Protein AF-A0A2S6GDJ3-F1 (afdb_monomer_lite)

Secondary structure (DSSP, 8-state):
---------------------------------------TT-S--EEEEEE-TTT--EEEEEES---HHHHHHHHHHHHHHHHTTT---------S-TTTS-S--

Structure (mmCIF, N/CA/C/O backbone):
data_AF-A0A2S6GDJ3-F1
#
_entry.id   AF-A0A2S6GDJ3-F1
#
loop_
_atom_site.group_PDB
_atom_site.id
_atom_site.type_symbol
_atom_site.label_atom_id
_atom_site.label_alt_id
_atom_site.label_comp_id
_atom_site.label_asym_id
_atom_site.label_entity_id
_atom_site.label_seq_id
_atom_site.pdbx_PDB_ins_code
_atom_site.Cartn_x
_atom_site.Cartn_y
_atom_site.Cartn_z
_atom_site.occupancy
_atom_site.B_iso_or_equiv
_atom_site.auth_seq_id
_atom_site.auth_comp_id
_atom_site.auth_asym_id
_atom_site.auth_atom_id
_atom_site.pdbx_PDB_model_num
ATOM 1 N N . MET A 1 1 ? 76.653 -33.945 -3.345 1.00 36.53 1 MET A N 1
ATOM 2 C CA . MET A 1 1 ? 78.045 -33.939 -3.847 1.00 36.53 1 MET A CA 1
ATOM 3 C C . MET A 1 1 ? 77.982 -34.284 -5.333 1.00 36.53 1 MET A C 1
ATOM 5 O O . MET A 1 1 ? 77.282 -35.227 -5.671 1.00 36.53 1 MET A O 1
ATOM 9 N N . SER A 1 2 ? 78.555 -33.410 -6.168 1.00 50.06 2 SER A N 1
ATOM 10 C CA . SER A 1 2 ? 78.386 -33.221 -7.632 1.00 50.06 2 SER A CA 1
ATOM 11 C C . SER A 1 2 ? 78.905 -34.386 -8.510 1.00 50.06 2 SER A C 1
ATOM 13 O O . SER A 1 2 ? 79.488 -35.303 -7.931 1.00 50.06 2 SER A O 1
ATOM 15 N N . PRO A 1 3 ? 78.731 -34.397 -9.864 1.00 43.31 3 PRO A N 1
ATOM 16 C CA . PRO A 1 3 ? 79.495 -33.538 -10.815 1.00 43.31 3 PRO A CA 1
ATOM 17 C C . PRO A 1 3 ? 78.699 -33.034 -12.064 1.00 43.31 3 PRO A C 1
ATOM 19 O O . PRO A 1 3 ? 77.663 -33.589 -12.400 1.00 43.31 3 PRO A O 1
ATOM 22 N N . SER A 1 4 ? 78.990 -31.828 -12.596 1.00 35.81 4 SER A N 1
ATOM 23 C CA . SER A 1 4 ? 79.795 -31.495 -13.821 1.00 35.81 4 SER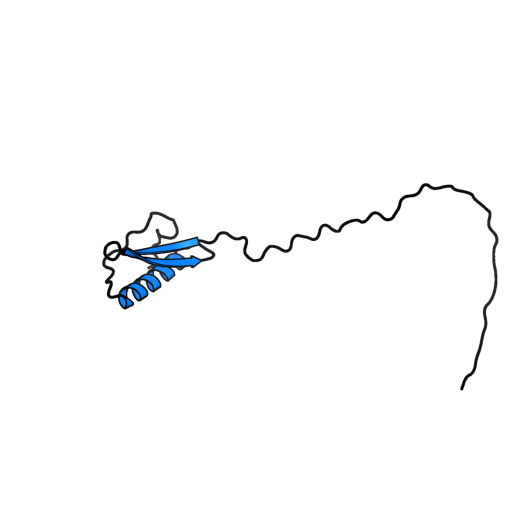 A CA 1
ATOM 24 C C . SER A 1 4 ? 79.195 -32.045 -15.138 1.00 35.81 4 SER A C 1
ATOM 26 O O . SER A 1 4 ? 78.787 -33.194 -15.172 1.00 35.81 4 SER A O 1
ATOM 28 N N . SER A 1 5 ? 79.041 -31.321 -16.257 1.00 38.06 5 SER A N 1
ATOM 29 C CA . SER A 1 5 ? 80.030 -30.554 -17.044 1.00 38.06 5 SER A CA 1
ATOM 30 C C . SER A 1 5 ? 79.281 -29.823 -18.190 1.00 38.06 5 SER A C 1
ATOM 32 O O . SER A 1 5 ? 78.338 -30.379 -18.739 1.00 38.06 5 SER A O 1
ATOM 34 N N . SER A 1 6 ? 79.541 -28.538 -18.469 1.00 34.53 6 SER A N 1
ATOM 35 C CA . SER A 1 6 ? 80.321 -28.036 -19.627 1.00 34.53 6 SER A CA 1
ATOM 36 C C . SER A 1 6 ? 79.892 -28.559 -21.007 1.00 34.53 6 SER A C 1
ATOM 38 O O . SER A 1 6 ? 80.016 -29.754 -21.257 1.00 34.53 6 SER A O 1
ATOM 40 N N . THR A 1 7 ? 79.542 -27.655 -21.939 1.00 35.34 7 THR A N 1
ATOM 41 C CA . THR A 1 7 ? 80.312 -27.355 -23.179 1.00 35.34 7 THR A CA 1
ATOM 42 C C . THR A 1 7 ? 79.488 -26.459 -24.122 1.00 35.34 7 THR A C 1
ATOM 44 O O . THR A 1 7 ? 78.389 -26.822 -24.529 1.00 35.34 7 THR A O 1
ATOM 47 N N . SER A 1 8 ? 80.043 -25.300 -24.487 1.00 40.28 8 SER A N 1
ATOM 48 C CA . SER A 1 8 ? 79.614 -24.472 -2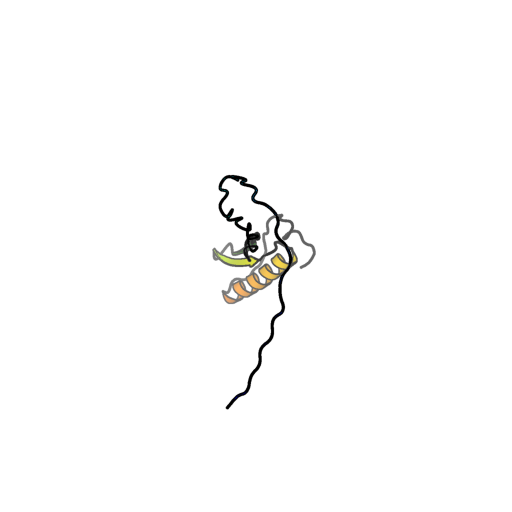5.629 1.00 40.28 8 SER A CA 1
ATOM 49 C C . SER A 1 8 ? 80.291 -24.945 -26.924 1.00 40.28 8 SER A C 1
ATOM 51 O O . SER A 1 8 ? 81.394 -25.486 -26.864 1.00 40.28 8 SER A O 1
ATOM 53 N N . PRO A 1 9 ? 79.710 -24.649 -28.097 1.00 40.91 9 PRO A N 1
ATOM 54 C CA . PRO A 1 9 ? 80.491 -24.041 -29.187 1.00 40.91 9 PRO A CA 1
ATOM 55 C C . PRO A 1 9 ? 79.721 -22.859 -29.822 1.00 40.91 9 PRO A C 1
ATOM 57 O O . PRO A 1 9 ? 78.508 -22.920 -29.975 1.00 40.91 9 PRO A O 1
ATOM 60 N N . THR A 1 10 ? 80.298 -21.665 -29.990 1.00 30.62 10 THR A N 1
ATOM 61 C CA . THR A 1 10 ? 81.347 -21.214 -30.939 1.00 30.62 10 THR A CA 1
ATOM 62 C C . THR A 1 10 ? 80.770 -20.666 -32.256 1.00 30.62 10 THR A C 1
ATOM 64 O O . THR A 1 10 ? 80.412 -21.417 -33.150 1.00 30.62 10 THR A O 1
ATOM 67 N N . ALA A 1 11 ? 80.740 -19.326 -32.300 1.00 32.03 11 ALA A N 1
ATOM 68 C CA . ALA A 1 11 ? 81.069 -18.376 -33.376 1.00 32.03 11 ALA A CA 1
ATOM 69 C C . ALA A 1 11 ? 80.555 -18.549 -34.821 1.00 32.03 11 ALA A C 1
ATOM 71 O O . ALA A 1 11 ? 80.941 -19.475 -35.522 1.00 32.03 11 ALA A O 1
ATOM 72 N N . ALA A 1 12 ? 79.844 -17.514 -35.286 1.00 33.81 12 ALA A N 1
ATOM 73 C CA . ALA A 1 12 ? 79.955 -16.799 -36.575 1.00 33.81 12 ALA A CA 1
ATOM 74 C C . ALA A 1 12 ? 78.818 -15.743 -36.565 1.00 33.81 12 ALA A C 1
ATOM 76 O O . ALA A 1 12 ? 77.750 -16.034 -36.044 1.00 33.81 12 ALA A O 1
ATOM 77 N N . ASP A 1 13 ? 78.893 -14.499 -37.025 1.00 29.56 13 ASP A N 1
ATOM 78 C CA . ASP A 1 13 ? 79.804 -13.786 -37.910 1.00 29.56 13 ASP A CA 1
ATOM 79 C C . ASP A 1 13 ? 79.552 -12.270 -37.711 1.00 29.56 13 ASP A C 1
ATOM 81 O O . ASP A 1 13 ? 78.501 -11.840 -37.231 1.00 29.56 13 ASP A O 1
ATOM 85 N N . THR A 1 14 ? 80.546 -11.477 -38.075 1.00 35.25 14 THR A N 1
ATOM 86 C CA . THR A 1 14 ? 80.622 -10.019 -38.042 1.00 35.25 14 THR A CA 1
ATOM 87 C C . THR A 1 14 ? 79.635 -9.374 -39.018 1.00 35.25 14 THR A C 1
ATOM 89 O O . THR A 1 14 ? 79.643 -9.695 -40.201 1.00 35.25 14 THR A O 1
ATOM 92 N N . ALA A 1 15 ? 78.881 -8.362 -38.577 1.00 35.97 15 ALA A N 1
ATOM 93 C CA . ALA A 1 15 ? 78.340 -7.350 -39.486 1.00 35.97 15 ALA A CA 1
ATOM 94 C C . ALA A 1 15 ? 78.132 -6.000 -38.777 1.00 35.97 15 ALA A C 1
ATOM 96 O O . ALA A 1 15 ? 77.188 -5.806 -38.021 1.00 35.97 15 ALA A O 1
ATOM 97 N N . THR A 1 16 ? 79.055 -5.085 -39.074 1.00 30.81 16 THR A N 1
ATOM 98 C CA . THR A 1 16 ? 78.800 -3.691 -39.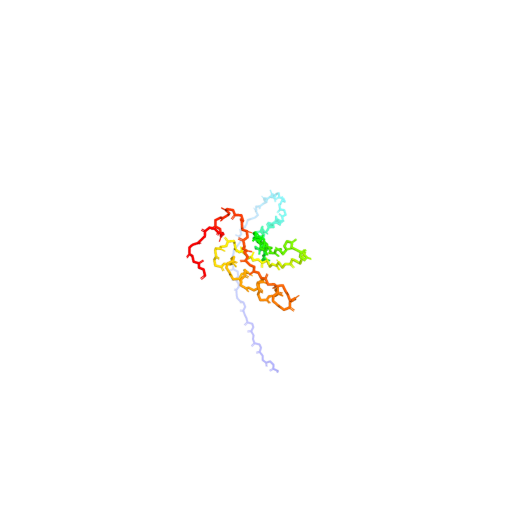469 1.00 30.81 16 THR A CA 1
ATOM 99 C C . THR A 1 16 ? 77.990 -2.783 -38.537 1.00 30.81 16 THR A C 1
ATOM 101 O O . THR A 1 16 ? 76.772 -2.855 -38.421 1.00 30.81 16 THR A O 1
ATOM 104 N N . SER A 1 17 ? 78.721 -1.806 -37.993 1.00 35.03 17 SER A N 1
ATOM 105 C CA . SER A 1 17 ? 78.226 -0.544 -37.443 1.00 35.03 17 SER A CA 1
ATOM 106 C C . SER A 1 17 ? 77.231 0.149 -38.383 1.00 35.03 17 SER A C 1
ATOM 108 O O . SER A 1 17 ? 77.561 0.449 -39.532 1.00 35.03 17 SER A O 1
ATOM 110 N N . ALA A 1 18 ? 76.047 0.463 -37.862 1.00 41.72 18 ALA A N 1
ATOM 111 C CA . ALA A 1 18 ? 75.192 1.517 -38.383 1.00 41.72 18 ALA A CA 1
ATOM 112 C C . ALA A 1 18 ? 74.618 2.305 -37.200 1.00 41.72 18 ALA A C 1
ATOM 114 O O . ALA A 1 18 ? 73.737 1.842 -36.478 1.00 41.72 18 ALA A O 1
ATOM 115 N N . ASP A 1 19 ? 75.159 3.504 -37.013 1.00 45.00 19 ASP A N 1
ATOM 116 C CA . ASP A 1 19 ? 74.580 4.575 -36.213 1.00 45.00 19 ASP A CA 1
ATOM 117 C C . ASP A 1 19 ? 73.169 4.893 -36.743 1.00 45.00 19 ASP A C 1
ATOM 119 O O . ASP A 1 19 ? 73.012 5.276 -37.904 1.00 45.00 19 ASP A O 1
ATOM 123 N N . ASN A 1 20 ? 72.125 4.772 -35.917 1.00 43.69 20 ASN A N 1
ATOM 124 C CA . ASN A 1 20 ? 70.832 5.396 -36.210 1.00 43.69 20 ASN A CA 1
ATOM 125 C C . ASN A 1 20 ? 70.157 5.943 -34.946 1.00 43.69 20 ASN A C 1
ATOM 127 O O . ASN A 1 20 ? 69.259 5.367 -34.341 1.00 43.69 20 ASN A O 1
ATOM 131 N N . ARG A 1 21 ? 70.583 7.152 -34.580 1.00 42.22 21 ARG A N 1
ATOM 132 C CA . ARG A 1 21 ? 69.875 8.084 -33.697 1.00 42.22 21 ARG A CA 1
ATOM 133 C C . ARG A 1 21 ? 68.356 8.053 -33.950 1.00 42.22 21 ARG A C 1
ATOM 135 O O . ARG A 1 21 ? 67.866 8.712 -34.863 1.00 42.22 21 ARG A O 1
ATOM 142 N N . ALA A 1 22 ? 67.616 7.348 -33.096 1.00 42.91 22 ALA A N 1
ATOM 143 C CA . ALA A 1 22 ? 66.159 7.362 -33.058 1.00 42.91 22 ALA A CA 1
ATOM 144 C C . ALA A 1 22 ? 65.690 7.853 -31.681 1.00 42.91 22 ALA A C 1
ATOM 146 O O . ALA A 1 22 ? 65.730 7.156 -30.672 1.00 42.91 22 ALA A O 1
ATOM 147 N N . THR A 1 23 ? 65.318 9.129 -31.688 1.00 43.22 23 THR A N 1
ATOM 148 C CA . THR A 1 23 ? 64.369 9.831 -30.817 1.00 43.22 23 THR A CA 1
ATOM 149 C C . THR A 1 23 ? 63.655 9.004 -29.744 1.00 43.22 23 THR A C 1
ATOM 151 O O . THR A 1 23 ? 62.894 8.084 -30.037 1.00 43.22 23 THR A O 1
ATOM 154 N N . ALA A 1 24 ? 63.820 9.454 -28.499 1.00 49.34 24 ALA A N 1
ATOM 155 C CA . ALA A 1 24 ? 63.044 9.052 -27.338 1.00 49.34 24 ALA A CA 1
ATOM 156 C C . ALA A 1 24 ? 61.533 8.969 -27.627 1.00 49.34 24 ALA A C 1
ATOM 158 O O . ALA A 1 24 ? 60.914 9.911 -28.119 1.00 49.34 24 ALA A O 1
ATOM 159 N N . THR A 1 25 ? 60.914 7.858 -27.238 1.00 45.31 25 THR A N 1
ATOM 160 C CA . THR A 1 25 ? 59.485 7.794 -26.922 1.00 45.31 25 THR A CA 1
ATOM 161 C C . THR A 1 25 ? 59.343 6.817 -25.765 1.00 45.31 25 THR A C 1
ATOM 163 O O . THR A 1 25 ? 59.469 5.609 -25.942 1.00 45.31 25 THR A O 1
ATOM 166 N N . GLY A 1 26 ? 59.164 7.363 -24.561 1.00 42.84 26 GLY A N 1
ATOM 167 C CA . GLY A 1 26 ? 58.979 6.581 -23.342 1.00 42.84 26 GLY A CA 1
ATOM 168 C C . GLY A 1 26 ? 57.722 5.698 -23.381 1.00 42.84 26 GLY A C 1
ATOM 169 O O . GLY A 1 26 ? 56.881 5.840 -24.278 1.00 42.84 26 GLY A O 1
ATOM 170 N N . PRO A 1 27 ? 57.564 4.784 -22.407 1.00 46.72 27 PRO A N 1
ATOM 171 C CA . PRO A 1 27 ? 56.436 3.865 -22.361 1.00 46.72 27 PRO A CA 1
ATOM 172 C C . PRO A 1 27 ? 55.128 4.651 -22.244 1.00 46.72 27 PRO A C 1
ATOM 174 O O . PRO A 1 27 ? 54.885 5.347 -21.258 1.00 46.72 27 PRO A O 1
ATOM 177 N N . ARG A 1 28 ? 54.262 4.552 -23.256 1.00 52.69 28 ARG A N 1
ATOM 178 C CA . ARG A 1 28 ? 52.909 5.102 -23.167 1.00 52.69 28 ARG A CA 1
ATOM 179 C C . ARG A 1 28 ? 52.129 4.231 -22.187 1.00 52.69 28 ARG A C 1
ATOM 181 O O . ARG A 1 28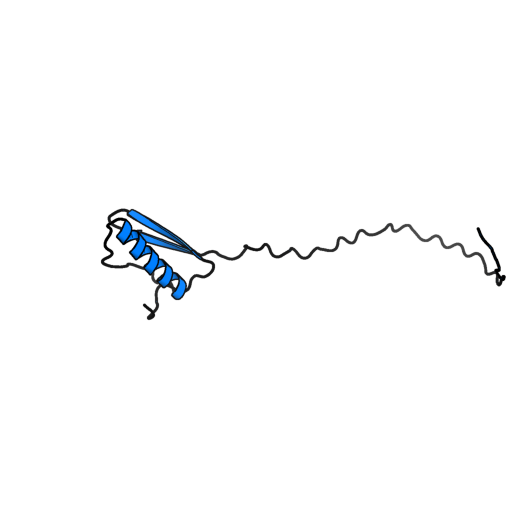 ? 51.774 3.104 -22.527 1.00 52.69 28 ARG A O 1
ATOM 188 N N . HIS A 1 29 ? 51.849 4.758 -20.997 1.00 49.62 29 HIS A N 1
ATOM 189 C CA . HIS A 1 29 ? 50.833 4.218 -20.096 1.00 49.62 29 HIS A CA 1
ATOM 190 C C . HIS A 1 29 ? 49.481 4.264 -20.816 1.00 49.62 29 HIS A C 1
ATOM 192 O O . HIS A 1 29 ? 48.744 5.247 -20.753 1.00 49.62 29 HIS A O 1
ATOM 198 N N . ARG A 1 30 ? 49.158 3.203 -21.557 1.00 53.78 30 ARG A N 1
ATOM 199 C CA . ARG A 1 30 ? 47.821 3.003 -22.101 1.00 53.78 30 ARG A CA 1
ATOM 200 C C . ARG A 1 30 ? 46.968 2.554 -20.921 1.00 53.78 30 ARG A C 1
ATOM 202 O O . ARG A 1 30 ? 46.914 1.369 -20.615 1.00 53.78 30 ARG A O 1
ATOM 209 N N . ALA A 1 31 ? 46.378 3.517 -20.212 1.00 56.09 31 ALA A N 1
ATOM 210 C CA . ALA A 1 31 ? 45.347 3.232 -19.231 1.00 56.09 31 ALA A CA 1
ATOM 211 C C . ALA A 1 31 ? 44.235 2.479 -19.967 1.00 56.09 31 ALA A C 1
ATOM 213 O O . ALA A 1 31 ? 43.500 3.052 -20.771 1.00 56.09 31 ALA A O 1
ATOM 214 N N . SER A 1 32 ? 44.178 1.168 -19.756 1.00 55.62 32 SER A N 1
ATOM 215 C CA . SER A 1 32 ? 43.024 0.355 -20.089 1.00 55.62 32 SER A CA 1
ATOM 216 C C . SER A 1 32 ? 41.825 1.040 -19.454 1.00 55.62 32 SER A C 1
ATOM 218 O O . SER A 1 32 ? 41.761 1.160 -18.230 1.00 55.62 32 SER A O 1
ATOM 220 N N . HIS A 1 33 ? 40.925 1.554 -20.290 1.00 52.72 33 HIS A N 1
ATOM 221 C CA . HIS A 1 33 ? 39.629 2.046 -19.859 1.00 52.72 33 HIS A CA 1
ATOM 222 C C . HIS A 1 33 ? 38.920 0.833 -19.258 1.00 52.72 33 HIS A C 1
ATOM 224 O O . HIS A 1 33 ? 38.377 0.000 -19.981 1.00 52.72 33 HIS A O 1
ATOM 230 N N . ALA A 1 34 ? 39.060 0.652 -17.944 1.00 61.41 34 ALA A N 1
ATOM 231 C CA . ALA A 1 34 ? 38.344 -0.376 -17.225 1.00 61.41 34 ALA A CA 1
ATOM 232 C C . ALA A 1 34 ? 36.868 -0.131 -17.522 1.00 61.41 34 ALA A C 1
ATOM 234 O O . ALA A 1 34 ? 36.354 0.956 -17.245 1.00 61.41 34 ALA A O 1
ATOM 235 N N . THR A 1 35 ? 36.216 -1.104 -18.159 1.00 60.56 35 THR A N 1
ATOM 236 C CA . THR A 1 35 ? 34.769 -1.102 -18.331 1.00 60.56 35 THR A CA 1
ATOM 237 C C . THR A 1 35 ? 34.176 -0.794 -16.961 1.00 60.56 35 THR A C 1
ATOM 239 O O . THR A 1 35 ? 34.489 -1.531 -16.020 1.00 60.56 35 THR A O 1
ATOM 242 N N . PRO A 1 36 ? 33.407 0.298 -16.793 1.00 57.56 36 PRO A N 1
ATOM 243 C CA . PRO A 1 36 ? 32.807 0.581 -15.507 1.00 57.56 36 PRO A CA 1
ATOM 244 C C . PRO A 1 36 ? 31.977 -0.643 -15.150 1.00 57.56 36 PRO A C 1
ATOM 246 O O . PRO A 1 36 ? 31.057 -1.014 -15.882 1.00 57.56 36 PRO A O 1
ATOM 249 N N . THR A 1 37 ? 32.363 -1.322 -14.072 1.00 59.81 37 THR A N 1
ATOM 250 C CA . THR A 1 37 ? 31.564 -2.393 -13.498 1.00 59.81 37 THR A CA 1
ATOM 251 C C . THR A 1 37 ? 30.180 -1.799 -13.299 1.00 59.81 37 THR A C 1
ATOM 253 O O . THR A 1 37 ? 30.034 -0.764 -12.643 1.00 59.81 37 THR A O 1
ATOM 256 N N . ALA A 1 38 ? 29.178 -2.365 -13.977 1.00 59.09 38 ALA A N 1
ATOM 257 C CA . ALA A 1 38 ? 27.808 -1.896 -13.870 1.00 59.09 38 ALA A CA 1
ATOM 258 C C . ALA A 1 38 ? 27.490 -1.787 -12.377 1.00 59.09 38 ALA A C 1
ATOM 260 O O . ALA A 1 38 ? 27.546 -2.793 -11.667 1.00 59.09 38 ALA A O 1
ATOM 261 N N . LYS A 1 39 ? 27.259 -0.564 -11.879 1.00 60.78 39 LYS A N 1
ATOM 262 C CA . LYS A 1 39 ? 26.915 -0.353 -10.474 1.00 60.78 39 LYS A CA 1
ATOM 263 C C . LYS A 1 39 ? 25.664 -1.183 -10.212 1.00 60.78 39 LYS A C 1
ATOM 265 O O . LYS A 1 39 ? 24.587 -0.834 -10.692 1.00 60.78 39 LYS A O 1
ATOM 270 N N . GLN A 1 40 ? 25.818 -2.296 -9.498 1.00 59.88 40 GLN A N 1
ATOM 271 C CA . GLN A 1 40 ? 24.713 -3.146 -9.073 1.00 59.88 40 GLN A CA 1
ATOM 272 C C . GLN A 1 40 ? 23.768 -2.266 -8.244 1.00 59.88 40 GLN A C 1
ATOM 274 O O . GLN A 1 40 ? 24.067 -1.929 -7.103 1.00 59.88 40 GLN A O 1
ATOM 279 N N . GLY A 1 41 ? 22.679 -1.796 -8.862 1.00 62.09 41 GLY A N 1
ATOM 280 C CA . GLY A 1 41 ? 21.682 -0.944 -8.208 1.00 62.09 41 GLY A CA 1
ATOM 281 C C . GLY A 1 41 ? 21.317 0.386 -8.879 1.00 62.09 41 GLY A C 1
ATOM 282 O O . GLY A 1 41 ? 20.575 1.139 -8.254 1.00 62.09 41 GLY A O 1
ATOM 283 N N . SER A 1 42 ? 21.766 0.700 -10.104 1.00 70.00 42 SER A N 1
ATOM 284 C CA . SER A 1 42 ? 21.341 1.926 -10.822 1.00 70.00 42 SER A CA 1
ATOM 285 C C . SER A 1 42 ? 20.112 1.731 -11.732 1.00 70.00 42 SER A C 1
ATOM 287 O O . SER A 1 42 ? 20.076 2.231 -12.856 1.00 70.00 42 SER A O 1
ATOM 289 N N . GLY A 1 43 ? 19.120 0.966 -11.279 1.00 80.06 43 GLY A N 1
ATOM 290 C CA . GLY A 1 43 ? 17.816 0.866 -11.944 1.00 80.06 43 GLY A CA 1
ATOM 291 C C . GLY A 1 43 ? 16.779 1.768 -11.267 1.00 80.06 43 GLY A C 1
ATOM 292 O O . GLY A 1 43 ? 16.946 2.075 -10.080 1.00 80.06 43 GLY A O 1
ATOM 293 N N . PRO A 1 44 ? 15.713 2.190 -11.974 1.00 85.81 44 PRO A N 1
ATOM 294 C CA . PRO A 1 44 ? 14.584 2.851 -11.329 1.00 85.81 44 PRO A CA 1
ATOM 295 C C . PRO A 1 44 ? 14.012 1.952 -10.225 1.00 85.81 44 PRO A C 1
ATOM 297 O O . PRO A 1 44 ? 13.989 0.725 -10.344 1.00 85.81 44 PRO A O 1
ATOM 300 N N . ARG A 1 45 ? 13.584 2.575 -9.128 1.00 91.75 45 ARG A N 1
ATOM 301 C CA . ARG A 1 45 ? 12.858 1.919 -8.040 1.00 91.75 45 ARG A CA 1
ATOM 302 C C . ARG A 1 45 ? 11.496 2.573 -7.925 1.00 91.75 45 ARG A C 1
ATOM 304 O O . ARG A 1 45 ? 11.395 3.795 -7.983 1.00 91.75 45 ARG A O 1
ATOM 311 N N . PHE A 1 46 ? 10.482 1.752 -7.731 1.00 92.44 46 PHE A N 1
ATOM 312 C CA . PHE A 1 46 ? 9.100 2.175 -7.631 1.00 92.44 46 PHE A CA 1
ATOM 313 C C . PHE A 1 46 ? 8.651 2.020 -6.189 1.00 92.44 46 PHE A C 1
ATOM 315 O O . PHE A 1 46 ? 8.856 0.968 -5.582 1.00 92.44 46 PHE A O 1
ATOM 322 N N . VAL A 1 47 ? 8.087 3.087 -5.633 1.00 95.44 47 VAL A N 1
ATOM 323 C CA . VAL A 1 47 ? 7.525 3.076 -4.284 1.00 95.44 47 VAL A CA 1
ATOM 324 C C . VAL A 1 47 ? 6.018 2.958 -4.422 1.00 95.44 47 VAL A C 1
ATOM 326 O O . VAL A 1 47 ? 5.378 3.845 -4.981 1.00 95.44 47 VAL A O 1
ATOM 329 N N . HIS A 1 48 ? 5.461 1.866 -3.918 1.00 94.94 48 HIS A N 1
ATOM 330 C CA . HIS A 1 48 ? 4.021 1.709 -3.788 1.00 94.94 48 HIS A CA 1
ATOM 331 C C . HIS A 1 48 ? 3.624 2.148 -2.385 1.00 94.94 48 HIS A C 1
ATOM 333 O O . HIS A 1 48 ? 4.060 1.538 -1.409 1.00 94.94 48 HIS A O 1
ATOM 339 N N . THR A 1 49 ? 2.803 3.192 -2.294 1.00 96.00 49 THR A N 1
ATOM 340 C CA . THR A 1 49 ? 2.316 3.738 -1.024 1.00 96.00 49 THR A CA 1
ATOM 341 C C . THR A 1 49 ? 0.804 3.573 -0.946 1.00 96.00 49 THR A C 1
ATOM 343 O O . THR A 1 49 ? 0.091 3.926 -1.881 1.00 96.00 49 THR A O 1
ATOM 346 N N . VAL A 1 50 ? 0.317 3.068 0.183 1.00 97.25 50 VAL A N 1
ATOM 347 C CA . VAL A 1 50 ? -1.105 2.934 0.511 1.00 97.25 50 VAL A CA 1
ATOM 348 C C . VAL A 1 50 ? -1.359 3.726 1.785 1.00 97.25 50 VAL A C 1
ATOM 350 O O . VAL A 1 50 ? -0.624 3.575 2.760 1.00 97.25 50 VAL A O 1
ATOM 353 N N . ILE A 1 51 ? -2.369 4.590 1.775 1.00 96.69 51 ILE A N 1
ATOM 354 C CA . ILE A 1 51 ? -2.668 5.501 2.882 1.00 96.69 51 ILE A CA 1
ATOM 355 C C . ILE A 1 51 ? -4.133 5.334 3.258 1.00 96.69 51 ILE A C 1
ATOM 357 O O . ILE A 1 51 ? -4.995 5.385 2.383 1.00 96.69 51 ILE A O 1
ATOM 361 N N . ASP A 1 52 ? -4.398 5.167 4.548 1.00 96.25 52 ASP A N 1
ATOM 362 C CA . ASP A 1 52 ? -5.746 5.262 5.097 1.00 96.25 52 ASP A CA 1
ATOM 363 C C . ASP A 1 52 ? -6.129 6.739 5.289 1.00 96.25 52 ASP A C 1
ATOM 365 O O . ASP A 1 52 ? -5.383 7.523 5.885 1.00 96.25 52 ASP A O 1
ATOM 369 N N . ASP A 1 53 ? -7.278 7.151 4.761 1.00 94.44 53 ASP A N 1
ATOM 370 C CA . ASP A 1 53 ? -7.695 8.554 4.749 1.00 94.44 53 ASP A CA 1
ATOM 371 C C . ASP A 1 53 ? -8.201 9.037 6.115 1.00 94.44 53 ASP A C 1
ATOM 373 O O . ASP A 1 53 ? -8.037 10.218 6.439 1.00 94.44 53 ASP A O 1
ATOM 377 N N . HIS A 1 54 ? -8.744 8.130 6.929 1.00 93.50 54 HIS A N 1
ATOM 378 C CA . HIS A 1 54 ? -9.239 8.423 8.269 1.00 93.50 54 HIS A CA 1
ATOM 379 C C . HIS A 1 54 ? -8.104 8.526 9.301 1.00 93.50 54 HIS A C 1
ATOM 381 O O . HIS A 1 54 ? -7.887 9.583 9.894 1.00 93.50 54 HIS A O 1
ATOM 387 N N . SER A 1 55 ? -7.348 7.445 9.501 1.00 93.12 55 SER A N 1
ATOM 388 C CA . SER A 1 55 ? -6.287 7.355 10.515 1.00 93.12 55 SER A CA 1
ATOM 389 C C . SER A 1 55 ? -4.969 8.002 10.088 1.00 93.12 55 SER A C 1
ATOM 391 O O . SER A 1 55 ? -4.103 8.234 10.931 1.00 93.12 55 SER A O 1
ATOM 393 N N . ARG A 1 56 ? -4.799 8.290 8.789 1.00 94.62 56 ARG A N 1
ATOM 394 C CA . ARG A 1 56 ? -3.548 8.780 8.178 1.00 94.62 56 ARG A CA 1
ATOM 395 C C . ARG A 1 56 ? -2.362 7.823 8.312 1.00 94.62 56 ARG A C 1
ATOM 397 O O . ARG A 1 56 ? -1.222 8.227 8.080 1.00 94.62 56 ARG A O 1
ATOM 404 N N . VAL A 1 57 ? -2.607 6.554 8.634 1.00 96.00 57 VAL A N 1
ATOM 405 C CA . VAL A 1 57 ? -1.577 5.513 8.595 1.00 96.00 57 VAL A CA 1
ATOM 406 C C . VAL A 1 57 ? -1.164 5.260 7.145 1.00 96.00 57 VAL A C 1
ATOM 408 O O . VAL A 1 57 ? -2.008 5.119 6.261 1.00 96.00 57 VAL A O 1
ATOM 411 N N . ALA A 1 58 ? 0.145 5.173 6.907 1.00 96.94 58 ALA A N 1
ATOM 412 C CA . ALA A 1 58 ? 0.717 4.867 5.602 1.00 96.94 58 ALA A CA 1
ATOM 413 C C . ALA A 1 58 ? 1.513 3.556 5.638 1.00 96.94 58 ALA A C 1
ATOM 415 O O . ALA A 1 58 ? 2.275 3.290 6.570 1.00 96.94 58 ALA A O 1
ATOM 416 N N . TYR A 1 59 ? 1.364 2.761 4.584 1.00 97.62 59 TYR A N 1
ATOM 417 C CA . TYR A 1 59 ? 2.155 1.575 4.290 1.00 97.62 59 TYR A CA 1
ATOM 418 C C . TYR A 1 59 ? 2.895 1.790 2.972 1.00 97.62 59 TYR A C 1
ATOM 420 O O . TYR A 1 59 ? 2.284 2.220 1.995 1.00 97.62 59 TYR A O 1
ATOM 428 N N . ALA A 1 60 ? 4.197 1.512 2.932 1.00 97.38 60 ALA A N 1
ATOM 429 C CA . ALA A 1 60 ? 5.000 1.717 1.733 1.00 97.38 60 ALA A CA 1
ATOM 430 C C . ALA A 1 60 ? 5.973 0.563 1.494 1.00 97.38 60 ALA A C 1
ATOM 432 O O . ALA A 1 60 ? 6.614 0.068 2.422 1.00 97.38 60 ALA A O 1
ATOM 433 N N . GLU A 1 61 ? 6.124 0.185 0.229 1.00 97.38 61 GLU A N 1
ATOM 434 C CA . GLU A 1 61 ? 7.093 -0.811 -0.216 1.00 97.38 61 GLU A CA 1
ATOM 435 C C . GLU A 1 61 ? 7.853 -0.342 -1.454 1.00 97.38 61 GLU A C 1
ATOM 437 O O . GLU A 1 61 ? 7.303 0.343 -2.316 1.00 97.38 61 GLU A O 1
ATOM 442 N N . ILE A 1 62 ? 9.114 -0.764 -1.564 1.00 96.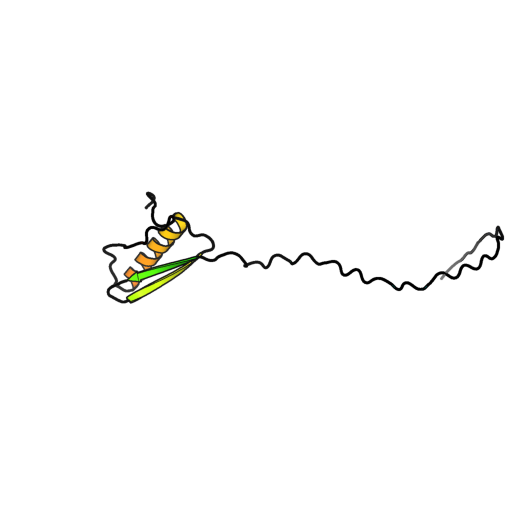00 62 ILE A N 1
ATOM 443 C CA . ILE A 1 62 ? 9.992 -0.431 -2.687 1.00 96.00 62 ILE A CA 1
ATOM 444 C C . ILE A 1 62 ? 10.200 -1.672 -3.551 1.00 96.00 62 ILE A C 1
ATOM 446 O O . ILE A 1 62 ? 10.651 -2.706 -3.060 1.00 96.00 62 ILE A O 1
ATOM 450 N N . HIS A 1 63 ? 9.938 -1.543 -4.849 1.00 93.56 63 HIS A N 1
ATOM 451 C CA . HIS A 1 63 ? 10.057 -2.613 -5.838 1.00 93.56 63 HIS A CA 1
ATOM 452 C C . HIS A 1 63 ? 10.898 -2.176 -7.039 1.00 93.56 63 HIS A C 1
ATOM 454 O O . HIS A 1 63 ? 11.046 -0.991 -7.332 1.00 93.56 63 HIS A O 1
ATOM 460 N N . THR A 1 64 ? 11.469 -3.144 -7.754 1.00 92.62 64 THR A N 1
ATOM 461 C CA . THR A 1 64 ? 12.247 -2.887 -8.981 1.00 92.62 64 THR A CA 1
ATOM 462 C C . THR A 1 64 ? 11.354 -2.648 -10.200 1.00 92.62 64 THR A C 1
ATOM 464 O O . THR A 1 64 ? 11.795 -2.034 -11.167 1.00 92.62 64 THR A O 1
ATOM 467 N N . TYR A 1 65 ? 10.096 -3.094 -10.152 1.00 87.31 65 TYR A N 1
ATOM 468 C CA . TYR A 1 65 ? 9.156 -2.996 -11.265 1.00 87.31 65 TYR A CA 1
ATOM 469 C C . TYR A 1 65 ? 7.784 -2.506 -10.803 1.00 87.31 65 TYR A C 1
ATOM 471 O O . TYR A 1 65 ? 7.231 -3.032 -9.836 1.00 87.31 65 TYR A O 1
ATOM 479 N N . GLU A 1 66 ? 7.213 -1.570 -11.556 1.00 88.94 66 GLU A N 1
ATOM 480 C CA . GLU A 1 66 ? 5.831 -1.109 -11.422 1.00 88.94 66 GLU A CA 1
ATOM 481 C C . GLU A 1 66 ? 4.929 -1.945 -12.334 1.00 88.94 66 GLU A C 1
ATOM 483 O O . GLU A 1 66 ? 4.725 -1.644 -13.508 1.00 88.94 66 GLU A O 1
ATOM 488 N N . THR A 1 67 ? 4.435 -3.063 -11.806 1.00 92.44 67 THR A N 1
ATOM 489 C CA . THR A 1 67 ? 3.534 -3.967 -12.534 1.00 92.44 67 THR A CA 1
ATOM 490 C C . THR A 1 67 ? 2.241 -4.166 -11.761 1.00 92.44 67 THR A C 1
ATOM 492 O O . THR A 1 67 ? 2.211 -3.979 -10.543 1.00 92.44 67 THR A O 1
ATOM 495 N N . ALA A 1 68 ? 1.187 -4.617 -12.445 1.00 92.06 68 ALA A N 1
ATOM 496 C CA . ALA A 1 68 ? -0.067 -4.977 -11.788 1.00 92.06 68 ALA A CA 1
ATOM 497 C C . ALA A 1 68 ? 0.124 -6.057 -10.714 1.00 92.06 68 ALA A C 1
ATOM 499 O O . ALA A 1 68 ? -0.402 -5.933 -9.613 1.00 92.06 68 ALA A O 1
ATOM 500 N N . ALA A 1 69 ? 0.949 -7.075 -10.985 1.00 93.88 69 ALA A N 1
ATOM 501 C CA . ALA A 1 69 ? 1.252 -8.120 -10.009 1.00 93.88 69 ALA A CA 1
ATOM 502 C C . ALA A 1 69 ? 1.920 -7.549 -8.747 1.00 93.88 69 ALA A C 1
ATOM 504 O O . ALA A 1 69 ? 1.542 -7.910 -7.631 1.00 93.88 69 ALA A O 1
ATOM 505 N N . THR A 1 70 ? 2.869 -6.622 -8.919 1.00 94.31 70 THR A N 1
ATOM 506 C CA . THR A 1 70 ? 3.503 -5.914 -7.801 1.00 94.31 70 THR A CA 1
ATOM 507 C C . THR A 1 70 ? 2.468 -5.122 -7.001 1.00 94.31 70 THR A C 1
ATOM 509 O O . THR A 1 70 ? 2.391 -5.279 -5.783 1.00 94.31 70 THR A O 1
ATOM 512 N N . ALA A 1 71 ? 1.636 -4.323 -7.675 1.00 94.12 71 ALA A N 1
ATOM 513 C CA . ALA A 1 71 ? 0.627 -3.478 -7.040 1.00 94.12 71 ALA A CA 1
ATOM 514 C C . ALA A 1 71 ? -0.415 -4.293 -6.252 1.00 94.12 71 ALA A C 1
ATOM 516 O O . ALA A 1 71 ? -0.695 -3.973 -5.097 1.00 94.12 71 ALA A O 1
ATOM 517 N N . ILE A 1 72 ? -0.928 -5.389 -6.825 1.00 94.56 72 ILE A N 1
ATOM 518 C CA . ILE A 1 72 ? -1.864 -6.309 -6.153 1.00 94.56 72 ILE A CA 1
ATOM 519 C C . ILE A 1 72 ? -1.218 -6.906 -4.900 1.00 94.56 72 ILE A C 1
ATOM 521 O O . ILE A 1 72 ? -1.835 -6.962 -3.835 1.00 94.56 72 ILE A O 1
ATOM 525 N N . ALA A 1 73 ? 0.037 -7.349 -5.011 1.00 95.62 73 ALA A N 1
ATOM 526 C CA . ALA A 1 73 ? 0.744 -7.955 -3.893 1.00 95.62 73 ALA A CA 1
ATOM 527 C C . ALA A 1 73 ? 0.969 -6.950 -2.749 1.00 95.62 73 ALA A C 1
ATOM 529 O O . ALA A 1 73 ? 0.765 -7.307 -1.587 1.00 95.62 73 ALA A O 1
ATOM 530 N N . VAL A 1 74 ? 1.335 -5.703 -3.072 1.00 96.19 74 VAL A N 1
ATOM 531 C CA . VAL A 1 74 ? 1.467 -4.618 -2.084 1.00 96.19 74 VAL A CA 1
ATOM 532 C C . VAL A 1 74 ? 0.120 -4.315 -1.436 1.00 96.19 74 VAL A C 1
ATOM 534 O O . VAL A 1 74 ? 0.044 -4.253 -0.213 1.00 96.19 74 VAL A O 1
ATOM 537 N N . LEU A 1 75 ? -0.957 -4.192 -2.219 1.00 95.88 75 LEU A N 1
ATOM 538 C CA . LEU A 1 75 ? -2.287 -3.897 -1.685 1.00 95.88 75 LEU A CA 1
ATOM 539 C C . LEU A 1 75 ? -2.752 -4.971 -0.691 1.00 95.88 75 LEU A C 1
ATOM 541 O O . LEU A 1 75 ? -3.221 -4.638 0.393 1.00 95.88 75 LEU A O 1
ATOM 545 N N . ARG A 1 76 ? -2.563 -6.259 -1.008 1.00 96.50 76 ARG A N 1
ATOM 546 C CA . ARG A 1 76 ? -2.914 -7.366 -0.097 1.00 96.50 76 ARG A CA 1
ATOM 547 C C . ARG A 1 76 ? -2.157 -7.286 1.230 1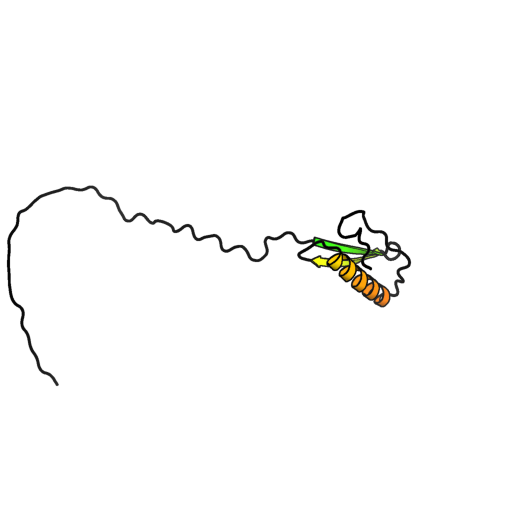.00 96.50 76 ARG A C 1
ATOM 549 O O . ARG A 1 76 ? -2.754 -7.477 2.288 1.00 96.50 76 ARG A O 1
ATOM 556 N N . ARG A 1 77 ? -0.856 -6.979 1.189 1.00 98.00 77 ARG A N 1
ATOM 557 C CA . ARG A 1 77 ? -0.042 -6.811 2.406 1.00 98.00 77 ARG A CA 1
ATOM 558 C C . ARG A 1 77 ? -0.421 -5.555 3.187 1.00 98.00 77 ARG A C 1
ATOM 560 O O . ARG A 1 77 ? -0.475 -5.612 4.412 1.00 98.00 77 ARG A O 1
ATOM 567 N N . ALA A 1 78 ? -0.748 -4.463 2.498 1.00 97.25 78 ALA A N 1
ATOM 568 C CA . ALA A 1 78 ? -1.227 -3.235 3.122 1.00 97.25 78 ALA A CA 1
ATOM 569 C C . ALA A 1 78 ? -2.533 -3.468 3.895 1.00 97.25 78 ALA A C 1
ATOM 571 O O . ALA A 1 78 ? -2.623 -3.090 5.059 1.00 97.25 78 ALA A O 1
ATOM 572 N N . VAL A 1 79 ? -3.509 -4.161 3.292 1.00 97.00 79 VAL A N 1
ATOM 573 C CA . VAL A 1 79 ? -4.784 -4.498 3.951 1.00 97.00 79 VAL A CA 1
ATOM 574 C C . VAL A 1 79 ? -4.554 -5.351 5.200 1.00 97.00 79 VAL A C 1
ATOM 576 O O . VAL A 1 79 ? -5.126 -5.056 6.246 1.00 97.00 79 VAL A O 1
ATOM 579 N N . ALA A 1 80 ? -3.681 -6.362 5.129 1.00 97.88 80 ALA A N 1
ATOM 580 C CA . ALA A 1 80 ? -3.324 -7.160 6.303 1.00 97.88 80 ALA A CA 1
ATOM 581 C C . ALA A 1 80 ? -2.690 -6.293 7.405 1.00 97.88 80 ALA A C 1
ATOM 583 O O . ALA A 1 80 ? -3.087 -6.370 8.565 1.00 97.88 80 ALA A O 1
ATOM 584 N N . ARG A 1 81 ? -1.765 -5.396 7.036 1.00 97.75 81 ARG A N 1
ATOM 585 C CA . ARG A 1 81 ? -1.113 -4.498 7.995 1.00 97.75 81 ARG A CA 1
ATOM 586 C C . ARG A 1 81 ? -2.090 -3.520 8.647 1.00 97.75 81 ARG A C 1
ATOM 588 O O . ARG A 1 81 ? -1.924 -3.197 9.821 1.00 97.75 81 ARG A O 1
ATOM 595 N N . PHE A 1 82 ? -3.072 -3.033 7.898 1.00 97.06 82 PHE A N 1
ATOM 596 C CA . PHE A 1 82 ? -4.125 -2.159 8.412 1.00 97.06 82 PHE A CA 1
ATOM 597 C C . PHE A 1 82 ? -5.058 -2.902 9.369 1.00 97.06 82 PHE A C 1
ATOM 599 O O . PHE A 1 82 ? -5.372 -2.363 10.430 1.00 97.06 82 PHE A O 1
ATOM 606 N N . ALA A 1 83 ? -5.394 -4.162 9.080 1.00 97.06 83 ALA A N 1
ATOM 607 C CA . ALA A 1 83 ? -6.171 -4.998 9.992 1.00 97.06 83 ALA A CA 1
ATOM 608 C C . ALA A 1 83 ? -5.462 -5.196 11.346 1.00 97.06 83 ALA A C 1
ATOM 610 O O . ALA A 1 83 ? -6.100 -5.061 12.389 1.00 97.06 83 ALA A O 1
ATOM 611 N N . ASP A 1 84 ? -4.137 -5.395 11.351 1.00 97.75 84 ASP A N 1
ATOM 612 C CA . ASP A 1 84 ? -3.337 -5.470 12.589 1.00 97.75 84 ASP A CA 1
ATOM 613 C C . ASP A 1 84 ? -3.378 -4.172 13.419 1.00 97.75 84 ASP A C 1
ATOM 615 O O . ASP A 1 84 ? -3.083 -4.179 14.614 1.00 97.75 84 ASP A O 1
ATOM 619 N N . LEU A 1 85 ? -3.703 -3.042 12.786 1.00 96.38 85 LEU A N 1
ATOM 620 C CA . LEU A 1 85 ? -3.852 -1.730 13.421 1.00 96.38 85 LEU A CA 1
ATOM 621 C C . LEU A 1 85 ? -5.313 -1.396 13.759 1.00 96.38 85 LEU A C 1
ATOM 623 O O . LEU A 1 85 ? -5.592 -0.292 14.221 1.00 96.38 85 LEU A O 1
ATOM 627 N N . GLY A 1 86 ? -6.245 -2.328 13.536 1.00 96.88 86 GLY A N 1
ATOM 628 C CA . GLY A 1 86 ? -7.676 -2.119 13.758 1.00 96.88 86 GLY A CA 1
ATOM 629 C C . GLY A 1 86 ? -8.363 -1.263 12.689 1.00 96.88 86 GLY A C 1
ATOM 630 O O . GLY A 1 86 ? -9.483 -0.808 12.906 1.00 96.88 86 GLY A O 1
ATOM 631 N N . VAL A 1 87 ? -7.719 -1.039 11.540 1.00 95.75 87 VAL A N 1
ATOM 632 C CA . VAL A 1 87 ? -8.290 -0.303 10.404 1.00 95.75 87 VAL A CA 1
ATOM 633 C C . VAL A 1 87 ? -8.963 -1.291 9.451 1.00 95.75 87 VAL A C 1
ATOM 635 O O . VAL A 1 87 ? -8.331 -2.223 8.953 1.00 95.75 87 VAL A O 1
ATOM 638 N N . THR A 1 88 ? -10.253 -1.079 9.180 1.00 95.81 88 THR A N 1
ATOM 639 C CA . THR A 1 88 ? -11.021 -1.873 8.208 1.00 95.81 88 THR A CA 1
ATOM 640 C C . THR A 1 88 ? -11.087 -1.132 6.878 1.00 95.81 88 THR A C 1
ATOM 642 O O . THR A 1 88 ? -11.591 -0.016 6.817 1.00 95.81 88 THR A O 1
ATOM 645 N N . VAL A 1 89 ? -10.589 -1.754 5.807 1.00 94.38 89 VAL A N 1
ATOM 646 C CA . VAL A 1 89 ? -10.590 -1.155 4.464 1.00 94.38 89 VAL A CA 1
ATOM 647 C C . VAL A 1 89 ? -11.927 -1.418 3.778 1.00 94.38 89 VAL A C 1
ATOM 649 O O . VAL A 1 89 ? -12.253 -2.561 3.470 1.00 94.38 89 VAL A O 1
ATOM 652 N N . GLU A 1 90 ? -12.685 -0.359 3.500 1.00 95.31 90 GLU A N 1
ATOM 653 C CA . GLU A 1 90 ? -13.988 -0.466 2.827 1.00 95.31 90 GLU A CA 1
ATOM 654 C C . GLU A 1 90 ? -13.885 -0.311 1.309 1.00 95.31 90 GLU A C 1
ATOM 656 O O . GLU A 1 90 ? -14.579 -0.987 0.546 1.00 95.31 90 GLU A O 1
ATOM 661 N N . ARG A 1 91 ? -13.039 0.618 0.857 1.00 94.88 91 ARG A N 1
ATOM 662 C CA . ARG A 1 91 ? -12.853 0.961 -0.553 1.00 94.88 91 ARG A CA 1
ATOM 663 C C . ARG A 1 91 ? -11.410 1.363 -0.804 1.00 94.88 91 ARG A C 1
ATOM 665 O O . ARG A 1 91 ? -10.723 1.848 0.087 1.00 94.88 91 ARG A O 1
ATOM 672 N N . VAL A 1 92 ? -10.974 1.179 -2.045 1.00 94.06 92 VAL A N 1
ATOM 673 C CA . VAL A 1 92 ? -9.641 1.566 -2.506 1.00 94.06 92 VAL A CA 1
ATOM 674 C C . VAL A 1 92 ? -9.798 2.595 -3.613 1.00 94.06 92 VAL A C 1
ATOM 676 O O . VAL A 1 92 ? -10.505 2.354 -4.591 1.00 94.06 92 VAL A O 1
ATOM 679 N N . LEU A 1 93 ? -9.128 3.735 -3.454 1.00 94.69 93 LEU A N 1
ATOM 680 C CA . LEU A 1 93 ? -8.940 4.715 -4.514 1.00 94.69 93 LEU A CA 1
ATOM 681 C C . LEU A 1 93 ? -7.506 4.586 -5.025 1.00 94.69 93 LEU A C 1
ATOM 683 O O . LEU A 1 93 ? -6.559 4.842 -4.286 1.00 94.69 93 LEU A O 1
ATOM 687 N N . SER A 1 94 ? -7.353 4.176 -6.279 1.00 92.31 94 SER A N 1
ATOM 688 C CA . SER A 1 94 ? -6.068 4.188 -6.976 1.00 92.31 94 SER A CA 1
ATOM 689 C C . SER A 1 94 ? -6.035 5.314 -7.999 1.00 92.31 94 SER A C 1
ATOM 691 O O . SER A 1 94 ? -7.074 5.839 -8.408 1.00 92.31 94 SER A O 1
ATOM 693 N N . ASP A 1 95 ? -4.838 5.665 -8.455 1.00 88.62 95 ASP A N 1
ATOM 694 C CA . ASP A 1 95 ? -4.714 6.457 -9.669 1.00 88.62 95 ASP A CA 1
ATOM 695 C C . ASP A 1 95 ? -5.054 5.614 -10.921 1.00 88.62 95 ASP A C 1
ATOM 697 O O . ASP A 1 95 ? -5.388 4.425 -10.850 1.00 88.62 95 ASP A O 1
ATOM 701 N N . ASN A 1 96 ? -4.985 6.257 -12.088 1.00 89.00 96 ASN A N 1
ATOM 702 C CA . ASN A 1 96 ? -5.235 5.629 -13.389 1.00 89.00 96 ASN A CA 1
ATOM 703 C C . ASN A 1 96 ? -3.958 5.056 -14.041 1.00 89.00 96 ASN A C 1
ATOM 705 O O . ASN A 1 96 ? -3.924 4.823 -15.258 1.00 89.00 96 ASN A O 1
ATOM 709 N N . GLY A 1 97 ? -2.898 4.836 -13.264 1.00 86.06 97 GLY A N 1
ATOM 710 C CA . GLY A 1 97 ? -1.652 4.230 -13.715 1.00 86.06 97 GLY A CA 1
ATOM 711 C C . GLY A 1 97 ? -1.871 2.827 -14.281 1.00 86.06 97 GLY A C 1
ATOM 712 O O . GLY A 1 97 ? -2.807 2.113 -13.919 1.00 86.06 97 GLY A O 1
ATOM 713 N N . SER A 1 98 ? -1.014 2.419 -15.217 1.00 85.94 98 SER A N 1
ATOM 714 C CA . SER A 1 98 ? -1.160 1.130 -15.913 1.00 85.94 98 SER A CA 1
ATOM 715 C C . SER A 1 98 ? -1.079 -0.076 -14.969 1.00 85.94 98 SER A C 1
ATOM 717 O O . SER A 1 98 ? -1.789 -1.054 -15.181 1.00 85.94 98 SER A O 1
ATOM 719 N N . ALA A 1 99 ? -0.289 0.009 -13.894 1.00 86.50 99 ALA A N 1
ATOM 720 C CA . ALA A 1 99 ? -0.216 -1.028 -12.868 1.00 86.50 99 ALA A CA 1
ATOM 721 C C . ALA A 1 99 ? -1.517 -1.167 -12.057 1.00 86.50 99 ALA A C 1
ATOM 723 O O . ALA A 1 99 ? -1.821 -2.253 -11.574 1.00 86.50 99 ALA A O 1
ATOM 724 N N . TYR A 1 100 ? -2.301 -0.096 -11.932 1.00 83.81 100 TYR A N 1
ATOM 725 C CA . TYR A 1 100 ? -3.523 -0.080 -11.124 1.00 83.81 100 TYR A CA 1
ATOM 726 C C . TYR A 1 100 ? -4.789 -0.315 -11.957 1.00 83.81 100 TYR A C 1
ATOM 728 O O . TYR A 1 100 ? -5.815 -0.738 -11.430 1.00 83.81 100 TYR A O 1
ATOM 736 N N . ARG A 1 101 ? -4.711 -0.138 -13.282 1.00 86.56 101 ARG A N 1
ATOM 737 C CA . ARG A 1 101 ? -5.754 -0.542 -14.234 1.00 86.56 101 ARG A CA 1
ATOM 738 C C . ARG A 1 101 ? -5.536 -1.984 -14.690 1.00 86.56 101 ARG A C 1
ATOM 740 O O . ARG A 1 101 ? -5.058 -2.228 -15.796 1.00 86.56 101 ARG A O 1
ATOM 747 N N . SER A 1 102 ? -5.895 -2.942 -13.840 1.00 79.69 102 SER A N 1
ATOM 748 C CA . SER A 1 102 ? -5.828 -4.372 -14.164 1.00 79.69 102 SER A CA 1
ATOM 749 C C . SER A 1 102 ? -7.145 -5.090 -13.862 1.00 79.69 102 SER A C 1
ATOM 751 O O . SER A 1 102 ? -7.890 -4.683 -12.976 1.00 79.69 102 SER A O 1
ATOM 753 N N . HIS A 1 103 ? -7.434 -6.159 -14.607 1.00 81.75 103 HIS A N 1
ATOM 754 C CA . HIS A 1 103 ? -8.606 -7.023 -14.379 1.00 81.75 103 HIS A CA 1
ATOM 755 C C . HIS A 1 103 ? -8.284 -8.261 -13.527 1.00 81.75 103 HIS A C 1
ATOM 757 O O . HIS A 1 103 ? -9.152 -9.084 -13.248 1.00 81.75 103 HIS A O 1
ATOM 763 N N . THR A 1 104 ? -7.024 -8.404 -13.135 1.00 70.62 104 THR A N 1
ATOM 764 C CA . THR A 1 104 ? -6.527 -9.414 -12.202 1.00 70.62 104 THR A CA 1
ATOM 765 C C . THR A 1 104 ? -6.663 -8.876 -10.780 1.00 70.62 104 THR A C 1
ATOM 767 O O . THR A 1 104 ? -6.135 -7.805 -10.500 1.00 70.62 104 THR A O 1
ATOM 770 N N . TRP A 1 105 ? -7.368 -9.588 -9.897 1.00 56.97 105 TRP A N 1
ATOM 771 C CA . TRP A 1 105 ? -7.614 -9.187 -8.504 1.00 56.97 105 TRP A CA 1
ATOM 772 C C . TRP A 1 105 ? -7.107 -10.227 -7.502 1.00 56.97 105 TRP A C 1
ATOM 774 O O . TRP A 1 105 ? -6.994 -11.423 -7.855 1.00 56.97 105 TRP A O 1
#

Organism: NCBI:txid155976

Sequence (105 aa):
MSPSSSTSPTAADTATSADNRATATGPRHRASHATPTAKQGSGPRFVHTVIDDHSRVAYAEIHTYETAATAIAVLRRAVARFADLGVTVERVLSDNGSAYRSHTW

InterPro domains:
  IPR001584 Integrase, catalytic core [PF00665] (40-105)
  IPR001584 Integrase, catalytic core [PS50994] (23-105)
  IPR012337 Ribonuclease H-like superfamily [SSF53098] (41-105)
  IPR036397 Ribonuclease H superfamily [G3DSA:3.30.420.10] (29-105)

Radius of gyration: 37.54 Å; chains: 1; bounding box: 95×44×53 Å

pLDDT: mean 73.81, std 24.26, range [29.56, 98.0]

Foldseek 3Di:
DDDDDDDDDDDDDDDDDDDDDDDDDDDPPPPDPPPPPPPVPPADKDKDKDADPVVRDIDIDIDRDLALVVNVVSVVVVCVVCVVVVHHDDDDDDDPDPSVPDPPD